Protein AF-A0A0F9TEC1-F1 (afdb_monomer_lite)

pLDDT: mean 72.27, std 19.58, range [36.38, 97.56]

Structure (mmCIF, N/CA/C/O backbone):
data_AF-A0A0F9TEC1-F1
#
_entry.id   AF-A0A0F9TEC1-F1
#
loop_
_atom_site.group_PDB
_atom_site.id
_atom_site.type_symbol
_atom_site.label_atom_id
_atom_site.label_alt_id
_atom_site.label_comp_id
_atom_site.label_asym_id
_atom_site.label_entity_id
_atom_site.label_seq_id
_atom_site.pdbx_PDB_ins_code
_atom_site.Cartn_x
_atom_site.Cartn_y
_atom_site.Cartn_z
_atom_site.occupancy
_atom_site.B_iso_or_equiv
_atom_site.auth_seq_id
_atom_site.auth_comp_id
_atom_site.auth_asym_id
_atom_site.auth_atom_id
_atom_site.pdbx_PDB_model_num
ATOM 1 N N . MET A 1 1 ? -23.995 49.122 -25.519 1.00 49.34 1 MET A N 1
ATOM 2 C CA . MET A 1 1 ? -23.149 50.301 -25.255 1.00 49.34 1 MET A CA 1
ATOM 3 C C . MET A 1 1 ? -21.705 49.803 -25.209 1.00 49.34 1 MET A C 1
ATOM 5 O O . MET A 1 1 ? -21.364 49.196 -24.213 1.00 49.34 1 MET A O 1
ATOM 9 N N . TRP A 1 2 ? -20.990 49.963 -26.340 1.00 53.22 2 TRP A N 1
ATOM 10 C CA . TRP A 1 2 ? -19.524 49.985 -26.588 1.00 53.22 2 TRP A CA 1
ATOM 11 C C . TRP A 1 2 ? -18.649 48.848 -25.986 1.00 53.22 2 TRP A C 1
ATOM 13 O O . TRP A 1 2 ? -18.764 48.531 -24.818 1.00 53.22 2 TRP A O 1
ATOM 23 N N . TYR A 1 3 ? -17.722 48.187 -26.686 1.00 55.41 3 TYR A N 1
ATOM 24 C CA . TYR A 1 3 ? -16.846 48.674 -27.750 1.00 55.41 3 TYR A CA 1
ATOM 25 C C . TYR A 1 3 ? -16.283 47.505 -28.584 1.00 55.41 3 TYR A C 1
ATOM 27 O O . TYR A 1 3 ? -15.889 46.465 -28.058 1.00 55.41 3 TYR A O 1
ATOM 35 N N . THR A 1 4 ? -16.252 47.720 -29.895 1.00 70.38 4 THR A N 1
ATOM 36 C CA . THR A 1 4 ? -15.592 46.939 -30.945 1.00 70.38 4 THR A CA 1
ATOM 37 C C . THR A 1 4 ? -14.131 47.354 -31.085 1.00 70.38 4 THR A C 1
ATOM 39 O O . THR A 1 4 ? -13.857 48.547 -31.187 1.00 70.38 4 THR A O 1
ATOM 42 N N . GLY A 1 5 ? -13.213 46.396 -31.224 1.00 59.31 5 GLY A N 1
ATOM 43 C CA . GLY A 1 5 ? -11.904 46.683 -31.814 1.00 59.31 5 GLY A CA 1
ATOM 44 C C . GLY A 1 5 ? -10.897 45.534 -31.729 1.00 59.31 5 GLY A C 1
ATOM 45 O O . GLY A 1 5 ? -10.367 45.292 -30.647 1.00 59.31 5 GLY A O 1
ATOM 46 N N . PRO A 1 6 ? -10.576 44.851 -32.844 1.00 66.81 6 PRO A N 1
ATOM 47 C CA . PRO A 1 6 ? -9.343 44.086 -32.966 1.00 66.81 6 PRO A CA 1
ATOM 48 C C . PRO A 1 6 ? -8.180 45.038 -33.288 1.00 66.81 6 PRO A C 1
ATOM 50 O O . PRO A 1 6 ? -8.132 45.651 -34.352 1.00 66.81 6 PRO A O 1
ATOM 53 N N . SER A 1 7 ? -7.240 45.165 -32.351 1.00 65.50 7 SER A N 1
ATOM 54 C CA . SER A 1 7 ? -5.970 45.867 -32.550 1.00 65.50 7 SER A CA 1
ATOM 55 C C . SER A 1 7 ? -5.019 44.970 -33.338 1.00 65.50 7 SER A C 1
ATOM 57 O O . SER A 1 7 ? -4.353 44.109 -32.766 1.00 65.50 7 SER A O 1
ATOM 59 N N . THR A 1 8 ? -4.958 45.149 -34.656 1.00 61.03 8 THR A N 1
ATOM 60 C CA . THR A 1 8 ? -3.874 44.617 -35.490 1.00 61.03 8 THR A CA 1
ATOM 61 C C . THR A 1 8 ? -2.636 45.488 -35.296 1.00 61.03 8 THR A C 1
ATOM 63 O O . THR A 1 8 ? -2.337 46.361 -36.107 1.00 61.03 8 THR A O 1
ATOM 66 N N . THR A 1 9 ? -1.935 45.284 -34.185 1.00 68.56 9 THR A N 1
ATOM 67 C CA . THR A 1 9 ? -0.589 45.828 -34.005 1.00 68.56 9 THR A CA 1
ATOM 68 C C . THR A 1 9 ? 0.363 44.884 -34.725 1.00 68.56 9 THR A C 1
ATOM 70 O O . THR A 1 9 ? 0.667 43.802 -34.229 1.00 68.56 9 THR A O 1
ATOM 73 N N . THR A 1 10 ? 0.772 45.260 -35.934 1.00 71.06 10 THR A N 1
ATOM 74 C CA . THR A 1 10 ? 1.924 44.678 -36.626 1.00 71.06 10 THR A CA 1
ATOM 75 C C . THR A 1 10 ? 3.164 44.873 -35.752 1.00 71.06 10 THR A C 1
ATOM 77 O O . THR A 1 10 ? 3.506 46.026 -35.482 1.00 71.06 10 THR A O 1
ATOM 80 N N . PRO A 1 11 ? 3.823 43.804 -35.269 1.00 66.06 11 PRO A N 1
ATOM 81 C CA . PRO A 1 11 ? 5.122 43.951 -34.636 1.00 66.06 11 PRO A CA 1
ATOM 82 C C . PRO A 1 11 ? 6.130 44.355 -35.714 1.00 66.06 11 PRO A C 1
ATOM 84 O O . PRO A 1 11 ? 6.293 43.655 -36.712 1.00 66.06 11 PRO A O 1
ATOM 87 N N . GLU A 1 12 ? 6.748 45.518 -35.516 1.00 65.38 12 GLU A N 1
ATOM 88 C CA . GLU A 1 12 ? 7.926 45.955 -36.255 1.00 65.38 12 GLU A CA 1
ATOM 89 C C . GLU A 1 12 ? 8.994 44.858 -36.236 1.00 65.38 12 GLU A C 1
ATOM 91 O O . GLU A 1 12 ? 9.186 44.162 -35.234 1.00 65.38 12 GLU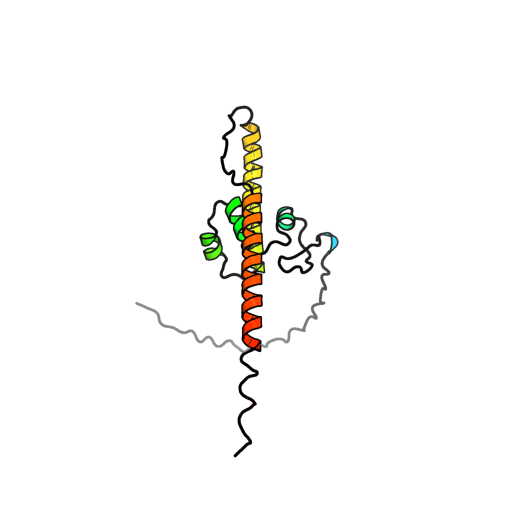 A O 1
ATOM 96 N N . GLU A 1 13 ? 9.666 44.711 -37.373 1.00 62.88 13 GLU A N 1
ATOM 97 C CA . GLU A 1 13 ? 10.762 43.785 -37.631 1.00 62.88 13 GLU A CA 1
ATOM 98 C C . GLU A 1 13 ? 11.978 44.166 -36.772 1.00 62.88 13 GLU A C 1
ATOM 100 O O . GLU A 1 13 ? 12.936 44.784 -37.225 1.00 62.88 13 GLU A O 1
ATOM 105 N N . GLY A 1 14 ? 11.920 43.827 -35.485 1.00 61.12 14 GLY A N 1
ATOM 106 C CA . GLY A 1 14 ? 13.072 43.870 -34.599 1.00 61.12 14 GLY A CA 1
ATOM 107 C C . GLY A 1 14 ? 14.045 42.771 -35.000 1.00 61.12 14 GLY A C 1
ATOM 108 O O . GLY A 1 14 ? 13.707 41.589 -34.904 1.00 61.12 14 GLY A O 1
ATOM 109 N N . GLU A 1 15 ? 15.237 43.170 -35.450 1.00 59.97 15 GLU A N 1
ATOM 110 C CA . GLU A 1 15 ? 16.384 42.297 -35.702 1.00 59.97 15 GLU A CA 1
ATOM 111 C C . GLU A 1 15 ? 16.530 41.271 -34.573 1.00 59.97 15 GLU A C 1
ATOM 113 O O . GLU A 1 15 ? 16.941 41.574 -33.449 1.00 59.97 15 GLU A O 1
ATOM 118 N N . PHE A 1 16 ? 16.170 40.028 -34.887 1.00 51.28 16 PHE A N 1
ATOM 119 C CA . PHE A 1 16 ? 16.391 38.872 -34.038 1.00 51.28 16 PHE A CA 1
ATOM 120 C C . PHE A 1 16 ? 17.897 38.598 -34.020 1.00 51.28 16 PHE A C 1
ATOM 122 O O . PHE A 1 16 ? 18.423 37.832 -34.829 1.00 51.28 16 PHE A O 1
ATOM 129 N N . LEU A 1 17 ? 18.605 39.296 -33.128 1.00 58.41 17 LEU A N 1
ATOM 130 C CA . LEU A 1 17 ? 20.000 39.034 -32.803 1.00 58.41 17 LEU A CA 1
ATOM 131 C C . LEU A 1 17 ? 20.136 37.547 -32.464 1.00 58.41 17 LEU A C 1
ATOM 133 O O . LEU A 1 17 ? 19.574 37.065 -31.480 1.00 58.41 17 LEU A O 1
ATOM 137 N N . MET A 1 18 ? 20.863 36.840 -33.329 1.00 55.72 18 MET A N 1
ATOM 138 C CA . MET A 1 18 ? 21.274 35.446 -33.195 1.00 55.72 18 MET A CA 1
ATOM 139 C C . MET A 1 18 ? 21.957 35.246 -31.840 1.00 55.72 18 MET A C 1
ATOM 141 O O . MET A 1 18 ? 23.152 35.490 -31.686 1.00 55.72 18 MET A O 1
ATOM 145 N N . ALA A 1 19 ? 21.170 34.843 -30.844 1.00 63.50 19 ALA A N 1
ATOM 146 C CA . ALA A 1 19 ? 21.665 34.478 -29.533 1.00 63.50 19 ALA A CA 1
ATOM 147 C C . ALA A 1 19 ? 22.567 33.251 -29.689 1.00 63.50 19 ALA A C 1
ATOM 149 O O . ALA A 1 19 ? 22.109 32.182 -30.095 1.00 63.50 19 ALA A O 1
ATOM 150 N N . GLU A 1 20 ? 23.852 33.431 -29.384 1.00 63.84 20 GLU A N 1
ATOM 151 C CA . GLU A 1 20 ? 24.838 32.361 -29.328 1.00 63.84 20 GLU A CA 1
ATOM 152 C C . GLU A 1 20 ? 24.302 31.207 -28.476 1.00 63.84 20 GLU A C 1
ATOM 154 O O . GLU A 1 20 ? 23.973 31.362 -27.295 1.00 63.84 20 GLU A O 1
ATOM 159 N N . GLU A 1 21 ? 24.208 30.034 -29.099 1.00 63.97 21 GLU A N 1
ATOM 160 C CA . GLU A 1 21 ? 23.803 28.788 -28.464 1.00 63.97 21 GLU A CA 1
ATOM 161 C C . GLU A 1 21 ? 24.797 28.432 -27.351 1.00 63.97 21 GLU A C 1
ATOM 163 O O . GLU A 1 21 ? 25.814 27.760 -27.550 1.00 63.97 21 GLU A O 1
ATOM 168 N N . SER A 1 22 ? 24.511 28.901 -26.137 1.00 64.12 22 SER A N 1
ATOM 169 C CA . SER A 1 22 ? 25.231 28.474 -24.946 1.00 64.12 22 SER A CA 1
ATOM 170 C C . SER A 1 22 ? 24.994 26.973 -24.745 1.00 64.12 22 SER A C 1
ATOM 172 O O . SER A 1 22 ? 23.914 26.527 -24.362 1.00 64.12 22 SER A O 1
ATOM 174 N N . LYS A 1 23 ? 26.019 26.170 -25.057 1.00 66.12 23 LYS A N 1
ATOM 175 C CA . LYS A 1 23 ? 26.040 24.720 -24.827 1.00 66.12 23 LYS A CA 1
ATOM 176 C C . LYS A 1 23 ? 25.741 24.446 -23.354 1.00 66.12 23 LYS A C 1
ATOM 178 O O . LYS A 1 23 ? 26.615 24.586 -22.494 1.00 66.12 23 LYS A O 1
ATOM 183 N N . THR A 1 24 ? 24.508 24.048 -23.056 1.00 69.00 24 THR A N 1
ATOM 184 C CA . THR A 1 24 ? 24.123 23.573 -21.732 1.00 69.00 24 THR A CA 1
ATOM 185 C C . THR A 1 24 ? 24.890 22.283 -21.467 1.00 69.00 24 THR A C 1
ATOM 187 O O . THR A 1 24 ? 24.735 21.276 -22.154 1.00 69.00 24 THR A O 1
ATOM 190 N N . LYS A 1 25 ? 25.811 22.328 -20.500 1.00 73.75 25 LYS A N 1
ATOM 191 C CA . LYS A 1 25 ? 26.546 21.139 -20.063 1.00 73.75 25 LYS A CA 1
ATOM 192 C C . LYS A 1 25 ? 25.527 20.158 -19.491 1.00 73.75 25 LYS A C 1
ATOM 194 O O . LYS A 1 25 ? 24.860 20.472 -18.508 1.00 73.75 25 LYS A O 1
ATOM 199 N N . GLU A 1 26 ? 25.396 18.996 -20.118 1.00 78.75 26 GLU A N 1
ATOM 200 C CA . GLU A 1 26 ? 24.492 17.939 -19.678 1.00 78.75 26 GLU A CA 1
ATOM 201 C C . GLU A 1 26 ? 24.935 17.435 -18.294 1.00 78.75 26 GLU A C 1
ATOM 203 O O . GLU A 1 26 ? 25.955 16.760 -18.143 1.00 78.75 26 GLU A O 1
ATOM 208 N N . VAL A 1 27 ? 24.202 17.821 -17.247 1.00 82.19 27 VAL A N 1
ATOM 209 C CA . VAL A 1 27 ? 24.493 17.388 -15.877 1.00 82.19 27 VAL A CA 1
ATOM 210 C C . VAL A 1 27 ? 23.861 16.017 -15.667 1.00 82.19 27 VAL A C 1
ATOM 212 O O . VAL A 1 27 ? 22.670 15.901 -15.382 1.00 82.19 27 VAL A O 1
ATOM 215 N N . SER A 1 28 ? 24.661 14.956 -15.779 1.00 84.94 28 SER A N 1
ATOM 216 C CA . SER A 1 28 ? 24.201 13.608 -15.445 1.00 84.94 28 SER A CA 1
ATOM 217 C C . SER A 1 28 ? 24.081 13.463 -13.921 1.00 84.94 28 SER A C 1
ATOM 219 O O . SER A 1 28 ? 25.071 13.212 -13.225 1.00 84.94 28 SER A O 1
ATOM 221 N N . ILE A 1 29 ? 22.875 13.622 -13.375 1.00 89.00 29 ILE A N 1
ATOM 222 C CA . ILE A 1 29 ? 22.609 13.372 -11.953 1.00 89.00 29 ILE A CA 1
ATOM 223 C C . ILE A 1 29 ? 22.487 11.861 -11.747 1.00 89.00 29 ILE A C 1
ATOM 225 O O . ILE A 1 29 ? 21.479 11.246 -12.094 1.00 89.00 29 ILE A O 1
ATOM 229 N N . LYS A 1 30 ? 23.525 11.246 -11.171 1.00 89.94 30 LYS A N 1
ATOM 230 C CA . LYS A 1 30 ? 23.470 9.836 -10.768 1.00 89.94 30 LYS A CA 1
ATOM 231 C C . LYS A 1 30 ? 22.611 9.709 -9.503 1.00 89.94 30 LYS A C 1
ATOM 233 O O . LYS A 1 30 ? 22.931 10.351 -8.502 1.00 89.94 30 LYS A O 1
ATOM 238 N N . PRO A 1 31 ? 21.538 8.898 -9.510 1.00 87.44 31 PRO A N 1
ATOM 239 C CA . PRO A 1 31 ? 20.722 8.701 -8.322 1.00 87.44 31 PRO A CA 1
ATOM 240 C C . PRO A 1 31 ? 21.516 7.946 -7.252 1.00 87.44 31 PRO A C 1
ATOM 242 O O . PRO A 1 31 ? 22.132 6.915 -7.525 1.00 87.44 31 PRO A O 1
ATOM 245 N N . ASP A 1 32 ? 21.467 8.441 -6.019 1.00 89.44 32 ASP A N 1
ATOM 246 C CA . ASP A 1 32 ? 22.046 7.762 -4.865 1.00 89.44 32 ASP A CA 1
ATOM 247 C C . ASP A 1 32 ? 21.196 6.534 -4.496 1.00 89.44 32 ASP A C 1
ATOM 249 O O . ASP A 1 32 ? 20.109 6.641 -3.921 1.00 89.44 32 ASP A O 1
ATOM 253 N N . LEU A 1 33 ? 21.687 5.350 -4.868 1.00 88.69 33 LEU A N 1
ATOM 254 C CA . LEU A 1 33 ? 20.991 4.078 -4.663 1.00 88.69 33 LEU A CA 1
ATOM 255 C C . LEU A 1 33 ? 21.034 3.591 -3.207 1.00 88.69 33 LEU A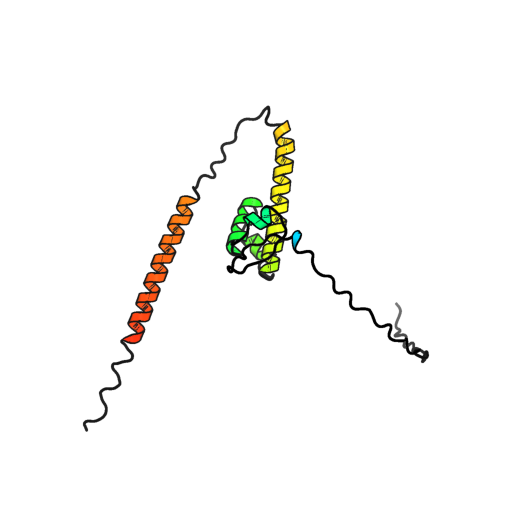 C 1
ATOM 257 O O . LEU A 1 33 ? 20.281 2.675 -2.873 1.00 88.69 33 LEU A O 1
ATOM 261 N N . SER A 1 34 ? 21.870 4.186 -2.347 1.00 89.94 34 SER A N 1
ATOM 262 C CA . SER A 1 34 ? 22.019 3.775 -0.942 1.00 89.94 34 SER A CA 1
ATOM 263 C C . SER A 1 34 ? 20.746 4.007 -0.119 1.00 89.94 34 SER A C 1
ATOM 265 O O . SER A 1 34 ? 20.454 3.262 0.813 1.00 89.94 34 SER A O 1
ATOM 267 N N . LYS A 1 35 ? 19.932 4.992 -0.516 1.00 88.12 35 LYS A N 1
ATOM 268 C CA . LYS A 1 35 ? 18.682 5.375 0.160 1.00 88.12 35 LYS A CA 1
ATOM 269 C C . LYS A 1 35 ? 17.498 4.458 -0.165 1.00 88.12 35 LYS A C 1
ATOM 271 O O . LYS A 1 35 ? 16.433 4.593 0.440 1.00 88.12 35 LYS A O 1
ATOM 276 N N . TYR A 1 36 ? 17.657 3.549 -1.129 1.00 90.69 36 TYR A N 1
ATOM 277 C CA . TYR A 1 36 ? 16.570 2.722 -1.645 1.00 90.69 36 TYR A CA 1
ATOM 278 C C . TYR A 1 36 ? 16.723 1.254 -1.264 1.00 90.69 36 TYR A C 1
ATOM 280 O O . TYR A 1 36 ? 17.732 0.605 -1.546 1.00 90.69 36 TYR A O 1
ATOM 288 N N . VAL A 1 37 ? 15.643 0.689 -0.735 1.00 91.19 37 VAL A N 1
ATOM 289 C CA . VAL A 1 37 ? 15.554 -0.729 -0.391 1.00 91.19 37 VAL A CA 1
ATOM 290 C C . VAL A 1 37 ? 15.007 -1.506 -1.584 1.00 91.19 37 VAL A C 1
ATOM 292 O O . VAL A 1 37 ? 14.125 -1.043 -2.312 1.00 91.19 37 VAL A O 1
ATOM 295 N N . SER A 1 38 ? 15.553 -2.696 -1.827 1.00 92.06 38 SER A N 1
ATOM 296 C CA . SER A 1 38 ? 15.026 -3.611 -2.837 1.00 92.06 38 SER A CA 1
ATOM 297 C C . SER A 1 38 ? 13.835 -4.398 -2.310 1.00 92.06 38 SER A C 1
ATOM 299 O O . SER A 1 38 ? 13.865 -4.911 -1.196 1.00 92.06 38 SER A O 1
ATOM 301 N N . GLY A 1 39 ? 12.861 -4.637 -3.173 1.00 89.00 39 GLY A N 1
ATOM 302 C CA . GLY A 1 39 ? 11.962 -5.772 -3.010 1.00 89.00 39 GLY A CA 1
ATOM 303 C C . GLY A 1 39 ? 11.086 -5.949 -4.225 1.00 89.00 39 GLY A C 1
ATOM 304 O O . GLY A 1 39 ? 11.590 -5.813 -5.337 1.00 89.00 39 GLY A O 1
ATOM 305 N N . VAL A 1 40 ? 9.832 -6.343 -4.036 1.00 89.44 40 VAL A N 1
ATOM 306 C CA . VAL A 1 40 ? 9.084 -7.046 -5.079 1.00 89.44 40 VAL A CA 1
ATOM 307 C C . VAL A 1 40 ? 7.760 -6.344 -5.354 1.00 89.44 40 VAL A C 1
ATOM 309 O O . VAL A 1 40 ? 6.961 -6.096 -4.455 1.00 89.44 40 VAL A O 1
ATOM 312 N N . SER A 1 41 ? 7.520 -6.015 -6.619 1.00 85.94 41 SER A N 1
ATOM 313 C CA . SER A 1 41 ? 6.219 -5.511 -7.065 1.00 85.94 41 SER A CA 1
ATOM 314 C C . SER A 1 41 ? 5.160 -6.618 -7.041 1.00 85.94 41 SER A C 1
ATOM 316 O O . SER A 1 41 ? 5.496 -7.798 -7.058 1.00 85.94 41 SER A O 1
ATOM 318 N N . GLY A 1 42 ? 3.873 -6.262 -7.095 1.00 81.31 42 GLY A N 1
ATOM 319 C CA . GLY A 1 42 ? 2.788 -7.253 -7.204 1.00 81.31 42 GLY A CA 1
ATOM 320 C C . GLY A 1 42 ? 2.877 -8.157 -8.446 1.00 81.31 42 GLY A C 1
ATOM 321 O O . GLY A 1 42 ? 2.232 -9.194 -8.503 1.00 81.31 42 GLY A O 1
ATOM 322 N N . SER A 1 43 ? 3.703 -7.796 -9.434 1.00 83.50 43 SER A N 1
ATOM 323 C CA . SER A 1 43 ? 3.998 -8.616 -10.617 1.00 83.50 43 SER A CA 1
ATOM 324 C C . SER A 1 43 ? 5.231 -9.517 -10.453 1.00 83.50 43 SER A C 1
ATOM 326 O O . SER A 1 43 ? 5.678 -10.112 -11.428 1.00 83.50 43 SER A O 1
ATOM 328 N N . GLY A 1 44 ? 5.852 -9.563 -9.271 1.00 85.88 44 GLY A N 1
ATOM 329 C CA . GLY A 1 44 ? 7.057 -10.359 -9.009 1.00 85.88 44 GLY A CA 1
ATOM 330 C C . GLY A 1 44 ? 8.371 -9.720 -9.477 1.00 85.88 44 GLY A C 1
ATOM 331 O O . GLY A 1 44 ? 9.447 -10.253 -9.214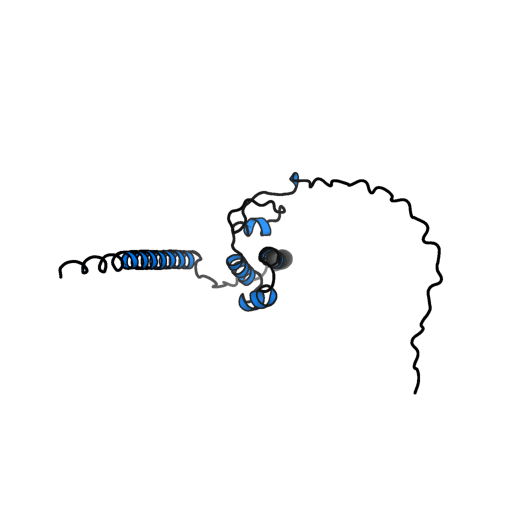 1.00 85.88 44 GLY A O 1
ATOM 332 N N . LYS A 1 45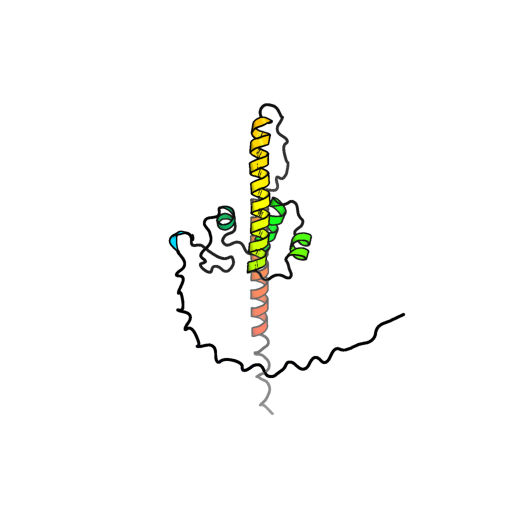 ? 8.329 -8.559 -10.145 1.00 89.00 45 LYS A N 1
ATOM 333 C CA . LYS A 1 45 ? 9.545 -7.862 -10.595 1.00 89.00 45 LYS A CA 1
ATOM 334 C C . LYS A 1 45 ? 10.244 -7.180 -9.425 1.00 89.00 45 LYS A C 1
ATOM 336 O O . LYS A 1 45 ? 9.572 -6.558 -8.597 1.00 89.00 45 LYS A O 1
ATOM 341 N N . LYS A 1 46 ? 11.580 -7.248 -9.405 1.00 91.44 46 LYS A N 1
ATOM 342 C CA . LYS A 1 46 ? 12.414 -6.519 -8.443 1.00 91.44 46 LYS A CA 1
ATOM 343 C C . LYS A 1 46 ? 12.291 -5.014 -8.682 1.00 91.44 46 LYS A C 1
ATOM 345 O O . LYS A 1 46 ? 12.469 -4.547 -9.803 1.00 91.44 46 LYS A O 1
ATOM 350 N N . THR A 1 47 ? 12.010 -4.263 -7.628 1.00 89.38 47 THR A N 1
ATOM 351 C CA . THR A 1 47 ? 11.861 -2.806 -7.653 1.00 89.38 47 THR A CA 1
ATOM 352 C C . THR A 1 47 ? 12.615 -2.175 -6.492 1.00 89.38 47 THR A C 1
ATOM 354 O O . THR A 1 47 ? 12.712 -2.758 -5.409 1.00 89.38 47 THR A O 1
ATOM 357 N N . LYS A 1 48 ? 13.135 -0.968 -6.712 1.00 91.00 48 LYS A N 1
ATOM 358 C CA . LYS A 1 48 ? 13.704 -0.117 -5.665 1.00 91.00 48 LYS A CA 1
ATOM 359 C C . LYS A 1 48 ? 12.598 0.781 -5.112 1.00 91.00 48 LYS A C 1
ATOM 361 O O . LYS A 1 48 ? 11.836 1.357 -5.881 1.00 91.00 48 LYS A O 1
ATOM 366 N N . ARG A 1 49 ? 12.494 0.871 -3.790 1.00 85.38 49 ARG A N 1
ATOM 367 C CA . ARG A 1 49 ? 11.501 1.688 -3.078 1.00 85.38 49 ARG A CA 1
ATOM 368 C C . ARG A 1 49 ? 12.172 2.467 -1.956 1.00 85.38 49 ARG A C 1
ATOM 370 O O . ARG A 1 49 ? 13.257 2.104 -1.503 1.00 85.38 49 ARG A O 1
ATOM 377 N N . SER A 1 50 ? 11.511 3.520 -1.502 1.00 85.94 50 SER A N 1
ATOM 378 C CA . SER A 1 50 ? 11.915 4.250 -0.303 1.00 85.94 50 SER A CA 1
ATOM 379 C C . SER A 1 50 ? 11.836 3.347 0.932 1.00 85.94 50 SER A C 1
ATOM 381 O O . SER A 1 50 ? 11.039 2.407 0.972 1.00 85.94 50 SER A O 1
ATOM 383 N N . ASN A 1 51 ? 12.651 3.646 1.944 1.00 85.62 51 ASN A N 1
ATOM 384 C CA . ASN A 1 51 ? 12.696 2.918 3.214 1.00 85.62 51 ASN A CA 1
ATOM 385 C C . ASN A 1 51 ? 11.504 3.267 4.139 1.00 85.62 51 ASN A C 1
ATOM 387 O O . ASN A 1 51 ? 11.682 3.648 5.289 1.00 85.62 51 ASN A O 1
ATOM 391 N N . ASP A 1 52 ? 10.288 3.207 3.596 1.00 87.50 52 ASP A N 1
ATOM 392 C CA . ASP A 1 52 ? 9.032 3.506 4.288 1.00 87.50 52 ASP A CA 1
ATOM 393 C C . ASP A 1 52 ? 8.386 2.201 4.792 1.00 87.50 52 ASP A C 1
ATOM 395 O O . ASP A 1 52 ? 8.194 1.285 3.983 1.00 87.50 52 ASP A O 1
ATOM 399 N N . PRO A 1 53 ? 8.018 2.091 6.085 1.00 89.12 53 PRO A N 1
ATOM 400 C CA . PRO A 1 53 ? 7.409 0.880 6.638 1.00 89.12 53 PRO A CA 1
ATOM 401 C C . PRO A 1 53 ? 6.091 0.511 5.949 1.00 89.12 53 PRO A C 1
ATOM 403 O O . PRO A 1 53 ? 5.819 -0.671 5.742 1.00 89.12 53 PRO A O 1
ATOM 406 N N . VAL A 1 54 ? 5.291 1.496 5.519 1.00 90.50 54 VAL A N 1
ATOM 407 C CA . VAL A 1 54 ? 4.041 1.222 4.791 1.00 90.50 54 VAL A CA 1
ATOM 408 C C . VAL A 1 54 ? 4.347 0.657 3.405 1.00 90.50 54 VAL A C 1
ATOM 410 O O . VAL A 1 54 ? 3.716 -0.307 2.977 1.00 90.50 54 VAL A O 1
ATOM 413 N N . ALA A 1 55 ? 5.346 1.206 2.709 1.00 88.88 55 ALA A N 1
ATOM 414 C CA . ALA A 1 55 ? 5.793 0.668 1.428 1.00 88.88 55 ALA A CA 1
ATOM 415 C C . ALA A 1 55 ? 6.318 -0.770 1.556 1.00 88.88 55 ALA A C 1
ATOM 417 O O . ALA A 1 55 ? 5.991 -1.593 0.705 1.00 88.88 55 ALA A O 1
ATOM 418 N N . GLN A 1 56 ? 7.066 -1.072 2.624 1.00 91.19 56 GLN A N 1
ATOM 419 C CA . GLN A 1 56 ? 7.544 -2.426 2.918 1.00 91.19 56 GLN A CA 1
ATOM 420 C C . GLN A 1 56 ? 6.396 -3.405 3.192 1.00 91.19 56 GLN A C 1
ATOM 422 O O . GLN A 1 56 ? 6.396 -4.525 2.688 1.00 91.19 56 GLN A O 1
ATOM 427 N N . ALA A 1 57 ? 5.388 -2.978 3.956 1.00 90.44 57 ALA A N 1
ATOM 428 C CA . ALA A 1 57 ? 4.226 -3.805 4.272 1.00 90.44 57 ALA A CA 1
ATOM 429 C C . ALA A 1 57 ? 3.350 -4.112 3.045 1.00 90.44 57 ALA A C 1
ATOM 431 O O . ALA A 1 57 ? 2.676 -5.138 3.013 1.00 90.44 57 ALA A O 1
ATOM 432 N N . LEU A 1 58 ? 3.352 -3.232 2.038 1.00 90.44 58 LEU A N 1
ATOM 433 C CA . LEU A 1 58 ? 2.557 -3.366 0.811 1.00 90.44 58 LEU A CA 1
ATOM 434 C C . LEU A 1 58 ? 3.320 -4.032 -0.347 1.00 90.44 58 LEU A C 1
ATOM 436 O O . LEU A 1 58 ? 2.815 -4.072 -1.476 1.00 90.44 58 LEU A O 1
ATOM 440 N N . ASP A 1 59 ? 4.527 -4.544 -0.118 1.00 90.81 59 ASP A N 1
ATOM 441 C CA . ASP A 1 59 ? 5.288 -5.247 -1.150 1.00 90.81 59 ASP A CA 1
ATOM 442 C C . ASP A 1 59 ? 4.718 -6.608 -1.504 1.00 90.81 59 ASP A C 1
ATOM 444 O O . ASP A 1 59 ? 4.249 -7.357 -0.657 1.00 90.81 59 ASP A O 1
ATOM 448 N N . GLY A 1 60 ? 4.782 -6.941 -2.790 1.00 90.19 60 GLY A N 1
ATOM 449 C CA . GLY A 1 60 ? 4.182 -8.160 -3.324 1.00 90.19 60 GLY A CA 1
ATOM 450 C C . GLY A 1 60 ? 2.656 -8.111 -3.429 1.00 90.19 60 GLY A C 1
ATOM 451 O O . GLY A 1 60 ? 2.091 -8.943 -4.129 1.00 90.19 60 GLY A O 1
ATOM 452 N N . PHE A 1 61 ? 1.986 -7.116 -2.836 1.00 91.44 61 PHE A N 1
ATOM 453 C CA . PHE A 1 61 ? 0.536 -6.970 -2.948 1.00 91.44 61 PHE A CA 1
ATOM 454 C C . PHE A 1 61 ? 0.130 -6.461 -4.335 1.00 91.44 61 PHE A C 1
ATOM 456 O O . PHE A 1 61 ? 0.689 -5.496 -4.879 1.00 91.44 61 PHE A O 1
ATOM 463 N N . THR A 1 62 ? -0.902 -7.089 -4.887 1.00 93.88 62 THR A N 1
ATOM 464 C CA . THR A 1 62 ? -1.610 -6.630 -6.082 1.00 93.88 62 THR A CA 1
ATOM 465 C C . THR A 1 62 ? -2.450 -5.392 -5.769 1.00 93.88 62 THR A C 1
ATOM 467 O O . THR A 1 62 ? -2.811 -5.129 -4.623 1.00 93.88 62 THR A O 1
ATOM 470 N N . VAL A 1 63 ? -2.806 -4.610 -6.791 1.00 93.38 63 VAL A N 1
ATOM 471 C CA . VAL A 1 63 ? -3.598 -3.380 -6.593 1.00 93.38 63 VAL A CA 1
ATOM 472 C C . VAL A 1 63 ? -4.943 -3.673 -5.924 1.00 93.38 63 VAL A C 1
ATOM 474 O O . VAL A 1 63 ? -5.359 -2.928 -5.040 1.00 93.38 63 VAL A O 1
ATOM 477 N N . ALA A 1 64 ? -5.595 -4.777 -6.295 1.00 93.12 64 ALA A N 1
ATOM 478 C CA . ALA A 1 64 ? -6.858 -5.200 -5.697 1.00 93.12 64 ALA A CA 1
ATOM 479 C C . ALA A 1 64 ? -6.724 -5.466 -4.188 1.00 93.12 64 ALA A C 1
ATOM 481 O O . ALA A 1 64 ? -7.577 -5.049 -3.407 1.00 93.12 64 ALA A O 1
ATOM 482 N N . GLU A 1 65 ? -5.630 -6.097 -3.762 1.00 94.06 65 GLU A N 1
ATOM 483 C CA . GLU A 1 65 ? -5.369 -6.331 -2.340 1.00 94.06 65 GLU A CA 1
ATOM 484 C C . GLU A 1 65 ? -5.021 -5.029 -1.611 1.00 94.06 65 GLU A C 1
ATOM 486 O O . GLU A 1 65 ? -5.473 -4.820 -0.487 1.00 94.06 65 GLU A O 1
ATOM 491 N N . VAL A 1 66 ? -4.297 -4.106 -2.258 1.00 95.06 66 VAL A N 1
ATOM 492 C CA . VAL A 1 66 ? -4.023 -2.776 -1.689 1.00 95.06 66 VAL A CA 1
ATOM 493 C C . VAL A 1 66 ? -5.324 -1.994 -1.459 1.00 95.06 66 VAL A C 1
ATOM 495 O O . VAL A 1 66 ? -5.444 -1.327 -0.434 1.00 95.06 66 VAL A O 1
ATOM 498 N N . TYR A 1 67 ? -6.330 -2.108 -2.338 1.00 95.62 67 TYR A N 1
ATOM 499 C CA . TYR A 1 67 ? -7.660 -1.527 -2.090 1.00 95.62 67 TYR A CA 1
ATOM 500 C C . TYR A 1 67 ? -8.339 -2.124 -0.854 1.00 95.62 67 TYR A C 1
ATOM 502 O O . TYR A 1 67 ? -8.937 -1.383 -0.075 1.00 95.62 67 TYR A O 1
ATOM 510 N N . ALA A 1 68 ? -8.240 -3.441 -0.655 1.00 94.00 68 ALA A N 1
ATOM 511 C CA . ALA A 1 68 ? -8.802 -4.096 0.524 1.00 94.00 68 ALA A CA 1
ATOM 512 C C . ALA A 1 68 ? -8.115 -3.617 1.813 1.00 94.00 68 ALA A C 1
ATOM 514 O O . ALA A 1 68 ? -8.794 -3.284 2.783 1.00 94.00 68 ALA A O 1
ATOM 515 N N . VAL A 1 69 ? -6.782 -3.500 1.807 1.00 93.62 69 VAL A N 1
ATOM 516 C CA . VAL A 1 69 ? -6.020 -2.959 2.945 1.00 93.62 69 VAL A CA 1
ATOM 517 C C . VAL A 1 69 ? -6.391 -1.498 3.207 1.00 93.62 69 VAL A C 1
ATOM 519 O O . VAL A 1 69 ? -6.645 -1.121 4.348 1.00 93.62 69 VAL A O 1
ATOM 522 N N . ALA A 1 70 ? -6.483 -0.676 2.159 1.00 93.81 70 ALA A N 1
ATOM 523 C CA . ALA A 1 70 ? -6.872 0.724 2.287 1.00 93.81 70 ALA A CA 1
ATOM 524 C C . ALA A 1 70 ? -8.293 0.885 2.847 1.00 93.81 70 ALA A C 1
ATOM 526 O O . ALA A 1 70 ? -8.518 1.779 3.659 1.00 93.81 70 ALA A O 1
ATOM 527 N N . CYS A 1 71 ? -9.232 0.018 2.460 1.00 93.25 71 CYS A N 1
ATOM 528 C CA . CYS A 1 71 ? -10.596 0.019 2.984 1.00 93.25 71 CYS A CA 1
ATOM 529 C C . CYS A 1 71 ? -10.617 -0.205 4.501 1.00 93.25 71 CYS A C 1
ATOM 531 O O . CYS A 1 71 ? -11.236 0.576 5.215 1.00 93.25 71 CYS A O 1
ATOM 533 N N . VAL A 1 72 ? -9.861 -1.193 4.993 1.00 92.50 72 VAL A N 1
ATOM 534 C CA . VAL A 1 72 ? -9.772 -1.498 6.433 1.00 92.50 72 VAL A CA 1
ATOM 535 C C . VAL A 1 72 ? -9.072 -0.385 7.216 1.00 92.50 72 VAL A C 1
ATOM 537 O O . VAL A 1 72 ? -9.432 -0.121 8.352 1.00 92.50 72 VAL A O 1
ATOM 540 N N . MET A 1 73 ? -8.065 0.268 6.632 1.00 91.69 73 MET A N 1
ATOM 541 C CA . MET A 1 73 ? -7.290 1.302 7.333 1.00 91.69 73 MET A CA 1
ATOM 542 C C . MET A 1 73 ? -7.944 2.685 7.324 1.00 91.69 73 MET A C 1
ATOM 544 O O . MET A 1 73 ? -7.602 3.522 8.151 1.00 91.69 73 MET A O 1
ATOM 548 N N . THR A 1 74 ? -8.811 2.973 6.352 1.00 89.38 74 THR A N 1
ATOM 549 C CA . THR A 1 74 ? -9.372 4.323 6.157 1.00 89.38 74 THR A CA 1
ATOM 550 C C . THR A 1 74 ? -10.872 4.403 6.406 1.00 89.38 74 THR A C 1
ATOM 552 O O . THR A 1 74 ? -11.414 5.502 6.315 1.00 89.38 74 THR A O 1
ATOM 555 N N . ASP A 1 75 ? -11.528 3.270 6.675 1.00 91.69 75 ASP A N 1
ATOM 556 C CA . ASP A 1 75 ? -12.985 3.130 6.804 1.00 91.69 75 ASP A CA 1
ATOM 557 C C . ASP A 1 75 ? -13.772 3.635 5.578 1.00 91.69 75 ASP A C 1
ATOM 559 O O . ASP A 1 75 ? -14.946 3.992 5.658 1.00 91.69 75 ASP A O 1
ATOM 563 N N . ILE A 1 76 ? -13.130 3.665 4.405 1.00 91.44 76 ILE A N 1
ATOM 564 C CA . ILE A 1 76 ? -13.755 4.036 3.128 1.00 91.44 76 ILE A CA 1
ATOM 565 C C . ILE A 1 76 ? -14.061 2.761 2.347 1.00 91.44 76 ILE A C 1
ATOM 567 O O . ILE A 1 76 ? -13.224 1.863 2.257 1.00 91.44 76 ILE A O 1
ATOM 571 N N . SER A 1 77 ? -15.239 2.688 1.727 1.00 95.44 77 SER A N 1
ATOM 572 C CA . SER A 1 77 ? -15.610 1.529 0.917 1.00 95.44 77 SER A CA 1
ATOM 573 C C . SER A 1 77 ? -14.684 1.358 -0.300 1.00 95.44 77 SER A C 1
ATOM 575 O O . SER A 1 77 ? -14.212 2.325 -0.907 1.00 95.44 77 SER A O 1
ATOM 577 N N . VAL A 1 78 ? -14.451 0.107 -0.713 1.00 93.62 78 VAL A N 1
ATOM 578 C CA . VAL A 1 78 ? -13.661 -0.196 -1.922 1.00 93.62 78 VAL A CA 1
ATOM 579 C C . VAL A 1 78 ? -14.278 0.449 -3.166 1.00 93.62 78 VAL A C 1
ATOM 581 O O . VAL A 1 78 ? -13.540 0.924 -4.024 1.00 93.62 78 VAL A O 1
ATOM 584 N N . ARG A 1 79 ? -15.614 0.520 -3.249 1.00 94.19 79 ARG A N 1
ATOM 585 C CA . ARG A 1 79 ? -16.324 1.136 -4.379 1.00 94.19 79 ARG A CA 1
ATOM 586 C C . ARG A 1 79 ? -16.004 2.625 -4.497 1.00 94.19 79 ARG A C 1
ATOM 588 O O . ARG A 1 79 ? -15.737 3.096 -5.598 1.00 94.19 79 ARG A O 1
ATOM 595 N N . ASP A 1 80 ? -15.960 3.345 -3.379 1.00 94.50 80 ASP A N 1
ATOM 596 C CA . ASP A 1 80 ? -15.635 4.775 -3.383 1.00 94.50 80 ASP A CA 1
ATOM 597 C C . ASP A 1 80 ? -14.168 5.014 -3.741 1.00 94.50 80 ASP A C 1
ATOM 599 O O . ASP A 1 80 ? -13.842 5.936 -4.493 1.00 94.50 80 ASP A O 1
ATOM 603 N N . LEU A 1 81 ? -13.269 4.159 -3.242 1.00 94.50 81 LEU A N 1
ATOM 604 C CA . LEU A 1 81 ? -11.855 4.210 -3.609 1.00 94.50 81 LEU A CA 1
ATOM 605 C C . LEU A 1 81 ? -11.656 3.901 -5.099 1.00 94.50 81 LEU A C 1
ATOM 607 O O . LEU A 1 81 ? -10.899 4.605 -5.763 1.00 94.50 81 LEU A O 1
ATOM 611 N N . GLN A 1 82 ? -12.356 2.908 -5.647 1.00 95.69 82 GLN A N 1
ATOM 612 C CA . GLN A 1 82 ? -12.311 2.580 -7.073 1.00 95.69 82 GLN A CA 1
ATOM 613 C C . GLN A 1 82 ? -12.943 3.670 -7.938 1.00 95.69 82 GLN A C 1
ATOM 615 O O . GLN A 1 82 ? -12.416 3.971 -9.001 1.00 95.69 82 GLN A O 1
ATOM 620 N N . SER A 1 83 ? -14.011 4.326 -7.486 1.00 97.19 83 SER A N 1
ATOM 621 C CA . SER A 1 83 ? -14.575 5.470 -8.209 1.00 97.19 83 SER A CA 1
ATOM 622 C C . SER A 1 83 ? -13.580 6.630 -8.283 1.00 97.19 83 SER A C 1
ATOM 624 O O . SER A 1 83 ? -13.487 7.301 -9.308 1.00 97.19 83 SER A O 1
ATOM 626 N N . LYS A 1 84 ? -12.813 6.862 -7.209 1.00 96.12 84 LYS A N 1
ATOM 627 C CA . LYS A 1 84 ? -11.816 7.939 -7.144 1.00 96.12 84 LYS A CA 1
ATOM 628 C C . LYS A 1 84 ? -10.526 7.619 -7.880 1.00 96.12 84 LYS A C 1
ATOM 630 O O . LYS A 1 84 ? -9.923 8.530 -8.428 1.00 96.12 84 LYS A O 1
ATOM 635 N N . TYR A 1 85 ? -10.079 6.366 -7.855 1.00 97.50 85 TYR A N 1
ATOM 636 C CA . TYR A 1 85 ? -8.741 6.001 -8.322 1.00 97.50 85 TYR A CA 1
ATOM 637 C C . TYR A 1 85 ? -8.725 5.030 -9.505 1.00 97.50 85 TYR A C 1
ATOM 639 O O . TYR A 1 85 ? -7.688 4.864 -10.139 1.00 97.50 85 TYR A O 1
ATOM 647 N N . GLY A 1 86 ? -9.854 4.414 -9.849 1.00 96.25 86 GLY A N 1
ATOM 648 C CA . GLY A 1 86 ? -9.937 3.367 -10.869 1.00 96.25 86 GLY A CA 1
ATOM 649 C C . GLY A 1 86 ? -9.578 3.832 -12.279 1.00 96.25 86 GLY A C 1
ATOM 650 O O . GLY A 1 86 ? -9.136 3.021 -13.083 1.00 96.25 86 GLY A O 1
ATOM 651 N N . HIS A 1 87 ? -9.696 5.131 -12.559 1.00 96.88 87 HIS A N 1
ATOM 652 C CA . HIS A 1 87 ? -9.301 5.728 -13.835 1.00 96.88 87 HIS A CA 1
ATOM 653 C C . HIS A 1 87 ? -7.786 5.987 -13.956 1.00 96.88 87 HIS A C 1
ATOM 655 O O . HIS A 1 87 ? -7.308 6.308 -15.041 1.00 96.88 87 HIS A O 1
ATOM 661 N N . LEU A 1 88 ? -7.013 5.880 -12.867 1.00 97.56 88 LEU A N 1
ATOM 662 C CA . LEU A 1 88 ? -5.566 6.110 -12.892 1.00 97.56 88 LEU A CA 1
ATOM 663 C C . LEU A 1 88 ? -4.794 4.855 -13.305 1.00 97.56 88 LEU A C 1
ATOM 665 O O . LEU A 1 88 ? -5.281 3.734 -13.186 1.00 97.56 88 LEU A O 1
ATOM 669 N N . ASN A 1 89 ? -3.538 5.020 -13.723 1.00 96.19 89 ASN A N 1
ATOM 670 C CA . ASN A 1 89 ? -2.668 3.871 -13.966 1.00 96.19 89 ASN A CA 1
ATOM 671 C C . ASN A 1 89 ? -2.332 3.123 -12.655 1.00 96.19 89 ASN A C 1
ATOM 673 O O . ASN A 1 89 ? -2.352 3.693 -11.565 1.00 96.19 89 ASN A O 1
ATOM 677 N N . ILE A 1 90 ? -1.984 1.837 -12.763 1.00 93.12 90 ILE A N 1
ATOM 678 C CA . ILE A 1 90 ? -1.705 0.934 -11.626 1.00 93.12 90 ILE A CA 1
ATOM 679 C C . ILE A 1 90 ? -0.649 1.515 -10.666 1.00 93.12 90 ILE A C 1
ATOM 681 O O . ILE A 1 90 ? -0.799 1.419 -9.445 1.00 93.12 90 ILE A O 1
ATOM 685 N N . GLY A 1 91 ? 0.405 2.144 -11.196 1.00 91.94 91 GLY A N 1
ATOM 686 C CA . GLY A 1 91 ? 1.457 2.762 -10.385 1.00 91.94 91 GLY A CA 1
ATOM 687 C C . GLY A 1 91 ? 0.930 3.922 -9.539 1.00 91.94 91 GLY A C 1
ATOM 688 O O . GLY A 1 91 ? 1.134 3.953 -8.325 1.00 91.94 91 GLY A O 1
ATOM 689 N N . MET A 1 92 ? 0.176 4.827 -10.162 1.00 94.56 92 MET A N 1
ATOM 690 C CA . MET A 1 92 ? -0.474 5.962 -9.508 1.00 94.56 92 MET A CA 1
ATOM 691 C C . MET A 1 92 ? -1.547 5.510 -8.517 1.00 94.56 92 MET A C 1
ATOM 693 O O . MET A 1 92 ? -1.663 6.099 -7.445 1.00 94.56 92 MET A O 1
ATOM 697 N N . GLN A 1 93 ? -2.298 4.447 -8.825 1.00 96.06 93 GLN A N 1
ATOM 698 C CA . GLN A 1 93 ? -3.258 3.856 -7.892 1.00 96.06 93 GLN A CA 1
ATOM 699 C C . GLN A 1 93 ? -2.559 3.390 -6.608 1.00 96.06 93 GLN A C 1
ATOM 701 O O . GLN A 1 93 ? -2.944 3.814 -5.519 1.00 96.06 93 GLN A O 1
ATOM 706 N N . ARG A 1 94 ? -1.484 2.590 -6.713 1.00 93.75 94 ARG A N 1
ATOM 707 C CA . ARG A 1 94 ? -0.719 2.138 -5.532 1.00 93.75 94 ARG A CA 1
ATOM 708 C C . ARG A 1 94 ? -0.126 3.309 -4.756 1.00 93.75 94 ARG A C 1
ATOM 710 O O . ARG A 1 94 ? -0.171 3.298 -3.529 1.00 93.75 94 ARG A O 1
ATOM 717 N N . MET A 1 95 ? 0.390 4.319 -5.455 1.00 94.56 95 MET A N 1
ATOM 718 C CA . MET A 1 95 ? 0.954 5.511 -4.824 1.00 94.56 95 MET A CA 1
ATOM 719 C C . MET A 1 95 ? -0.098 6.280 -4.013 1.00 94.56 95 MET A C 1
ATOM 721 O O . MET A 1 95 ? 0.127 6.575 -2.840 1.00 94.56 95 MET A O 1
ATOM 725 N N . ASN A 1 96 ? -1.267 6.551 -4.599 1.00 96.56 96 ASN A N 1
ATOM 726 C CA . ASN A 1 96 ? -2.347 7.277 -3.931 1.00 96.56 96 ASN A CA 1
ATOM 727 C C . ASN A 1 96 ? -2.935 6.500 -2.747 1.00 96.56 96 ASN A C 1
ATOM 729 O O . ASN A 1 96 ? -3.142 7.079 -1.679 1.00 96.56 96 ASN A O 1
ATOM 733 N N . LEU A 1 97 ? -3.162 5.192 -2.901 1.00 95.88 97 LEU A N 1
ATOM 734 C CA . LEU A 1 97 ? -3.627 4.337 -1.805 1.00 95.88 97 LEU A CA 1
ATOM 735 C C . LEU A 1 97 ? -2.591 4.274 -0.675 1.00 95.88 97 LEU A C 1
ATOM 737 O O . LEU A 1 97 ? -2.952 4.433 0.489 1.00 95.88 97 LEU A O 1
ATOM 741 N N . GLY A 1 98 ? -1.304 4.138 -1.010 1.00 94.94 98 GLY A N 1
ATOM 742 C CA . GLY A 1 98 ? -0.206 4.167 -0.043 1.00 94.94 98 GLY A CA 1
ATOM 743 C C . GLY A 1 98 ? -0.147 5.478 0.745 1.00 94.94 98 GLY A C 1
ATOM 744 O O . GLY A 1 98 ? -0.077 5.448 1.971 1.00 94.94 98 GLY A O 1
ATOM 745 N N . ASN A 1 99 ? -0.270 6.632 0.076 1.00 95.69 99 ASN A N 1
ATOM 746 C CA . ASN A 1 99 ? -0.350 7.941 0.741 1.00 95.69 99 ASN A CA 1
ATOM 747 C C . ASN A 1 99 ? -1.518 8.005 1.737 1.00 95.69 99 ASN A C 1
ATOM 749 O O . ASN A 1 99 ? -1.383 8.547 2.834 1.00 95.69 99 ASN A O 1
ATOM 753 N N . ARG A 1 100 ? -2.665 7.432 1.365 1.00 94.81 100 ARG A N 1
ATOM 754 C CA . ARG A 1 100 ? -3.870 7.442 2.196 1.00 94.81 100 ARG A CA 1
ATOM 755 C C . ARG A 1 100 ? -3.728 6.551 3.428 1.00 94.81 100 ARG A C 1
ATOM 757 O O . ARG A 1 100 ? -4.107 6.975 4.515 1.00 94.81 100 ARG A O 1
ATOM 764 N N . ILE A 1 101 ? -3.114 5.378 3.269 1.00 94.62 101 ILE A N 1
ATOM 765 C CA . ILE A 1 101 ? -2.772 4.478 4.379 1.00 94.62 101 ILE A CA 1
ATOM 766 C C . ILE A 1 101 ? -1.789 5.165 5.332 1.00 94.62 101 ILE A C 1
ATOM 768 O O . ILE A 1 101 ? -2.042 5.188 6.530 1.00 94.62 101 ILE A O 1
ATOM 772 N N . ARG A 1 102 ? -0.727 5.811 4.826 1.00 93.50 102 ARG A N 1
ATOM 773 C CA . ARG A 1 102 ? 0.200 6.586 5.677 1.00 93.50 102 ARG A CA 1
ATOM 774 C C . ARG A 1 102 ? -0.516 7.675 6.468 1.00 93.50 102 ARG A C 1
ATOM 776 O O . ARG A 1 102 ? -0.249 7.848 7.651 1.00 93.50 102 ARG A O 1
ATOM 783 N N . GLY A 1 103 ? -1.443 8.388 5.828 1.00 92.06 103 GLY A N 1
ATOM 784 C CA . GLY A 1 103 ? -2.259 9.399 6.495 1.00 92.06 103 GLY A CA 1
ATOM 785 C C . GLY A 1 103 ? -3.153 8.822 7.596 1.00 92.06 103 GLY A C 1
ATOM 786 O O . GLY A 1 103 ? -3.349 9.482 8.612 1.00 92.06 103 GLY A O 1
ATOM 787 N N . ALA A 1 104 ? -3.678 7.607 7.422 1.00 90.69 104 ALA A N 1
ATOM 788 C CA . ALA A 1 104 ? -4.444 6.913 8.454 1.00 90.69 104 ALA A CA 1
ATOM 789 C C . ALA A 1 104 ? -3.553 6.450 9.615 1.00 90.69 104 ALA A C 1
ATOM 791 O O . ALA A 1 104 ? -3.860 6.751 10.763 1.00 90.69 104 ALA A O 1
ATOM 792 N N . VAL A 1 105 ? -2.410 5.822 9.322 1.00 89.25 105 VAL A N 1
ATOM 793 C CA . VAL A 1 105 ? -1.435 5.384 10.338 1.00 89.25 105 VAL A CA 1
ATOM 794 C C . VAL A 1 105 ? -0.950 6.569 11.175 1.00 89.25 105 VAL A C 1
ATOM 796 O O . VAL A 1 105 ? -1.054 6.540 12.393 1.00 89.25 105 VAL A O 1
ATOM 799 N N . ALA A 1 106 ? -0.565 7.678 10.537 1.00 88.50 106 ALA A N 1
ATOM 800 C CA . ALA A 1 106 ? -0.130 8.877 11.251 1.00 88.50 106 ALA A CA 1
ATOM 801 C C . ALA A 1 106 ? -1.227 9.495 12.141 1.00 88.50 106 ALA A C 1
ATOM 803 O O . ALA A 1 106 ? -0.918 10.179 13.117 1.00 88.50 106 ALA A O 1
ATOM 804 N N . LYS A 1 107 ? -2.512 9.302 11.809 1.00 85.19 107 LYS A N 1
ATOM 805 C CA . LYS A 1 107 ? -3.629 9.721 12.671 1.00 85.19 107 LYS A CA 1
ATOM 806 C C . LYS A 1 107 ? -3.788 8.790 13.867 1.00 85.19 107 LYS A C 1
ATOM 808 O O . LYS A 1 107 ? -4.027 9.294 14.958 1.00 85.19 107 LYS A O 1
ATOM 813 N N . LEU A 1 108 ? -3.634 7.482 13.667 1.00 82.50 108 LEU A N 1
ATOM 814 C CA . LEU A 1 108 ? -3.670 6.495 14.745 1.00 82.50 108 LEU A CA 1
ATOM 815 C C . LEU A 1 108 ? -2.515 6.715 15.725 1.00 82.50 108 LEU A C 1
ATOM 817 O O . LEU A 1 108 ? -2.758 6.785 16.922 1.00 82.50 108 LEU A O 1
ATOM 821 N N . ASP A 1 109 ? -1.294 6.945 15.241 1.00 79.31 109 ASP A N 1
ATOM 822 C CA . ASP A 1 109 ? -0.128 7.192 16.101 1.00 79.31 109 ASP A CA 1
ATOM 823 C C . ASP A 1 109 ? -0.310 8.450 16.970 1.00 79.31 109 ASP A C 1
ATOM 825 O O . ASP A 1 109 ? -0.053 8.434 18.174 1.00 79.31 109 ASP A O 1
ATOM 829 N N . LYS A 1 110 ? -0.841 9.532 16.383 1.00 76.31 110 LYS A N 1
ATOM 830 C CA . LYS A 1 110 ? -1.189 10.762 17.120 1.00 76.31 110 LYS A CA 1
ATOM 831 C C . LYS A 1 110 ? -2.367 10.567 18.074 1.00 76.31 110 LYS A C 1
ATOM 833 O O . LYS A 1 110 ? -2.428 11.230 19.108 1.00 76.31 110 LYS A O 1
ATOM 838 N N . GLY A 1 111 ? -3.315 9.704 17.710 1.00 61.69 111 GLY A N 1
ATOM 839 C CA . GLY A 1 111 ? -4.411 9.279 18.576 1.00 61.69 111 GLY A CA 1
ATOM 840 C C . GLY A 1 111 ? -3.868 8.553 19.798 1.00 61.69 111 GLY A C 1
ATOM 841 O O . GLY A 1 111 ? -4.174 8.946 20.910 1.00 61.69 111 GLY A O 1
ATOM 842 N N . HIS A 1 112 ? -2.940 7.615 19.610 1.00 53.94 112 HIS A N 1
ATOM 843 C CA . HIS A 1 112 ? -2.321 6.852 20.689 1.00 53.94 112 HIS A CA 1
ATOM 844 C C . HIS A 1 112 ? -1.420 7.672 21.618 1.00 53.94 112 HIS A C 1
ATOM 846 O O . HIS A 1 112 ? -1.308 7.307 22.783 1.00 53.94 112 HIS A O 1
ATOM 852 N N . GLU A 1 113 ? -0.799 8.771 21.181 1.00 56.72 113 GLU A N 1
ATOM 853 C CA . GLU A 1 113 ? -0.146 9.697 22.125 1.00 56.72 113 GLU A CA 1
ATOM 854 C C . GLU A 1 113 ? -1.159 10.391 23.042 1.00 56.72 113 GLU A C 1
ATOM 856 O O . GLU A 1 113 ? -0.938 10.490 24.249 1.00 56.72 113 GLU A O 1
ATOM 861 N N . LYS A 1 114 ? -2.295 10.828 22.489 1.00 50.66 114 LYS A N 1
ATOM 862 C CA . LYS A 1 114 ? -3.370 11.459 23.267 1.00 50.66 114 LYS A CA 1
ATOM 863 C C . LYS A 1 114 ? -4.103 10.443 24.136 1.00 50.66 114 LYS A C 1
ATOM 865 O O . LYS A 1 114 ? -4.406 10.727 25.287 1.00 50.66 114 LYS A O 1
ATOM 870 N N . ASP A 1 115 ? -4.307 9.238 23.622 1.00 47.88 115 ASP A N 1
ATOM 871 C CA . ASP A 1 115 ? -4.963 8.153 24.330 1.00 47.88 115 ASP A CA 1
ATOM 872 C C . ASP A 1 115 ? -4.030 7.538 25.370 1.00 47.88 115 ASP A C 1
ATOM 874 O O . ASP A 1 115 ? -4.512 7.169 26.422 1.00 47.88 115 ASP A O 1
ATOM 878 N N . LYS A 1 116 ? -2.700 7.509 25.213 1.00 47.81 116 LYS A N 1
ATOM 879 C CA . LYS A 1 116 ? -1.797 7.147 26.328 1.00 47.81 116 LYS A CA 1
ATOM 880 C C . LYS A 1 116 ? -1.913 8.108 27.516 1.00 47.81 116 LYS A C 1
ATOM 882 O O . LYS A 1 116 ? -1.718 7.669 28.645 1.00 47.81 116 LYS A O 1
ATOM 887 N N . ALA A 1 117 ? -2.281 9.372 27.289 1.00 46.69 117 ALA A N 1
ATOM 888 C CA . ALA A 1 117 ? -2.607 10.308 28.366 1.00 46.69 117 ALA A CA 1
ATOM 889 C C . ALA A 1 117 ? -4.004 10.065 28.988 1.00 46.69 117 ALA A C 1
ATOM 891 O O . ALA A 1 117 ? -4.243 10.482 30.117 1.00 46.69 117 ALA A O 1
ATOM 892 N N . VAL A 1 118 ? -4.913 9.365 28.296 1.00 46.66 118 VAL A N 1
ATOM 893 C CA . VAL A 1 118 ? -6.309 9.111 28.727 1.00 46.66 118 VAL A CA 1
ATOM 894 C C . VAL A 1 118 ? -6.542 7.654 29.191 1.00 46.66 118 VAL A C 1
ATOM 896 O O . VAL A 1 118 ? -7.410 7.381 30.018 1.00 46.66 118 VAL A O 1
ATOM 899 N N . VAL A 1 119 ? -5.720 6.700 28.747 1.00 41.56 119 VAL A N 1
ATOM 900 C CA . VAL A 1 119 ? -5.789 5.243 28.997 1.00 41.56 119 VAL A CA 1
ATOM 901 C C . VAL A 1 119 ? -5.225 4.856 30.377 1.00 41.56 119 VAL A C 1
ATOM 903 O O . VAL A 1 119 ? -5.173 3.682 30.726 1.00 41.56 119 VAL A O 1
ATOM 906 N N . ALA A 1 120 ? -4.915 5.830 31.238 1.00 49.41 120 ALA A N 1
ATOM 907 C CA . ALA A 1 120 ? -4.878 5.593 32.684 1.00 49.41 120 ALA A CA 1
ATOM 908 C C . ALA A 1 120 ? -6.290 5.419 33.294 1.00 49.41 120 ALA A C 1
ATOM 910 O O . ALA A 1 120 ? -6.394 5.067 34.466 1.00 49.41 120 ALA A O 1
ATOM 911 N N . GLY A 1 12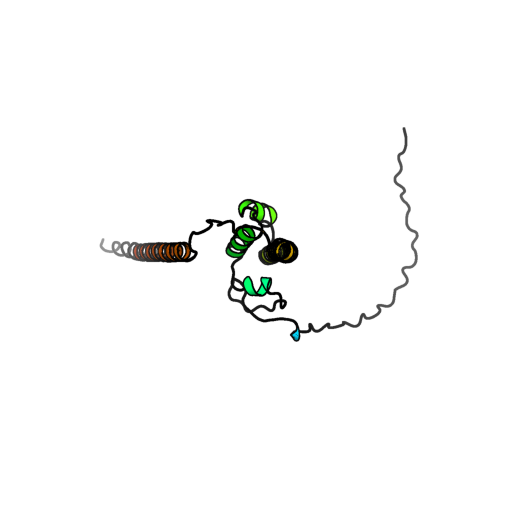1 ? -7.373 5.654 32.534 1.00 46.00 121 GLY A N 1
ATOM 912 C CA . GLY A 1 121 ? -8.712 5.763 33.118 1.00 46.00 121 GLY A CA 1
ATOM 913 C C . GLY A 1 121 ? -9.913 5.252 32.320 1.00 46.00 121 GLY A C 1
ATOM 914 O O . GLY A 1 121 ? -11.020 5.619 32.707 1.00 46.00 121 GLY A O 1
ATOM 915 N N . LEU A 1 122 ? -9.790 4.434 31.261 1.00 36.38 122 LEU A N 1
ATOM 916 C CA . LEU A 1 122 ? -10.993 3.921 30.573 1.00 36.38 122 LEU A CA 1
ATOM 917 C C . LEU A 1 122 ? -11.014 2.414 30.242 1.00 36.38 122 LEU A C 1
ATOM 919 O O . LEU A 1 122 ? -9.992 1.842 29.857 1.00 36.38 122 LEU A O 1
ATOM 923 N N . PRO A 1 123 ? -12.198 1.771 30.378 1.00 47.53 123 PRO A N 1
ATOM 924 C CA . PRO A 1 123 ? -12.384 0.334 30.224 1.00 47.53 123 PRO A CA 1
ATOM 925 C C . PRO A 1 123 ? -12.345 -0.118 28.760 1.00 47.53 123 PRO A C 1
ATOM 927 O O . PRO A 1 123 ? -12.814 0.551 27.840 1.00 47.53 123 PRO A O 1
ATOM 930 N N . THR A 1 124 ? -11.798 -1.314 28.571 1.00 40.91 124 THR A N 1
ATOM 931 C CA . THR A 1 124 ? -11.567 -1.989 27.293 1.00 40.91 124 THR A CA 1
ATOM 932 C C . THR A 1 124 ? -12.866 -2.262 26.529 1.00 40.91 124 THR A C 1
ATOM 934 O O . THR A 1 124 ? -13.644 -3.154 26.868 1.00 40.91 124 THR A O 1
ATOM 937 N N . LEU A 1 125 ? -13.085 -1.536 25.430 1.00 37.62 125 LEU A N 1
ATOM 938 C CA . LEU A 1 125 ? -14.134 -1.871 24.469 1.00 37.62 125 LEU A CA 1
ATOM 939 C C . LEU A 1 125 ? -13.690 -3.069 23.620 1.00 37.62 125 LEU A C 1
ATOM 941 O O . LEU A 1 125 ? -12.776 -2.988 22.800 1.00 37.62 125 LEU A O 1
ATOM 945 N N . LYS A 1 126 ? -14.361 -4.205 23.829 1.00 40.34 126 LYS A N 1
ATOM 946 C CA . LYS A 1 126 ? -14.232 -5.419 23.016 1.00 40.34 126 LYS A CA 1
ATOM 947 C C . LYS A 1 126 ? -14.820 -5.163 21.625 1.00 40.34 126 LYS A C 1
ATOM 949 O O . LYS A 1 126 ? -16.017 -5.332 21.414 1.00 40.34 126 LYS A O 1
ATOM 954 N N . ILE A 1 127 ? -13.978 -4.783 20.669 1.00 39.91 127 ILE A N 1
ATOM 955 C CA . ILE A 1 127 ? -14.356 -4.745 19.253 1.00 39.91 127 ILE A CA 1
ATOM 956 C C . ILE A 1 127 ? -14.410 -6.190 18.746 1.00 39.91 127 ILE A C 1
ATOM 958 O O . ILE A 1 127 ? -13.389 -6.839 18.525 1.00 39.91 127 ILE A O 1
ATOM 962 N N . SER A 1 128 ? -15.621 -6.709 18.564 1.00 43.59 128 SER A N 1
ATOM 963 C CA . SER A 1 128 ? -15.908 -8.035 18.014 1.00 43.59 128 SER A CA 1
ATOM 964 C C . SER A 1 128 ? -15.771 -8.074 16.485 1.00 43.59 128 SER A C 1
ATOM 966 O O . SER A 1 128 ? -16.622 -8.606 15.782 1.00 43.59 128 SER A O 1
ATOM 968 N N . CYS A 1 129 ? -14.660 -7.585 15.933 1.00 38.06 129 CYS A N 1
ATOM 969 C CA . CYS A 1 129 ? -14.296 -7.850 14.535 1.00 38.06 129 CYS A CA 1
ATOM 970 C C . CYS A 1 129 ? -13.464 -9.138 14.434 1.00 38.06 129 CYS A C 1
ATOM 972 O O . CYS A 1 129 ? -12.402 -9.185 13.821 1.00 38.06 129 CYS A O 1
ATOM 974 N N . ALA A 1 130 ? -13.954 -10.211 15.056 1.00 44.75 130 ALA A N 1
ATOM 975 C CA . ALA A 1 130 ? -13.388 -11.544 14.938 1.00 44.75 130 ALA A CA 1
ATOM 976 C C . ALA A 1 130 ? -14.133 -12.315 13.845 1.00 44.75 130 ALA A C 1
ATOM 978 O O . ALA A 1 130 ? -15.079 -13.056 14.103 1.00 44.75 130 ALA A O 1
ATOM 979 N N . LYS A 1 131 ? -13.666 -12.190 12.602 1.00 49.09 131 LYS A N 1
ATOM 980 C CA . LYS A 1 131 ? -13.665 -13.355 11.712 1.00 49.09 131 LYS A CA 1
ATOM 981 C C . LYS A 1 131 ? -12.212 -13.643 11.351 1.00 49.09 131 LYS A C 1
ATOM 983 O O . LYS A 1 131 ? -11.584 -12.817 10.689 1.00 49.09 131 LYS A O 1
ATOM 988 N N . PRO A 1 132 ? -11.646 -14.759 11.841 1.00 47.62 132 PRO A N 1
ATOM 989 C CA . PRO A 1 132 ? -10.224 -15.024 11.745 1.00 47.62 132 PRO A CA 1
ATOM 990 C C . PRO A 1 132 ? -9.816 -15.134 10.278 1.00 47.62 132 PRO A C 1
ATOM 992 O O . PRO A 1 132 ? -10.408 -15.872 9.486 1.00 47.62 132 PRO A O 1
ATOM 995 N N . ARG A 1 133 ? -8.765 -14.386 9.946 1.00 53.59 133 ARG A N 1
ATOM 996 C CA . ARG A 1 133 ? -8.077 -14.297 8.650 1.00 53.59 133 ARG A CA 1
ATOM 997 C C . ARG A 1 133 ? -7.799 -15.674 8.018 1.00 53.59 133 ARG A C 1
ATOM 999 O O . ARG A 1 133 ? -7.793 -15.806 6.799 1.00 53.59 133 ARG A O 1
ATOM 1006 N N . GLU A 1 134 ? -7.670 -16.715 8.840 1.00 47.81 134 GLU A N 1
ATOM 1007 C CA . GLU A 1 134 ? -7.516 -18.114 8.424 1.00 47.81 134 GLU A CA 1
ATOM 1008 C C . GLU A 1 134 ? -8.698 -18.691 7.628 1.00 47.81 134 GLU A C 1
ATOM 1010 O O . GLU A 1 134 ? -8.485 -19.449 6.681 1.00 47.81 134 GLU A O 1
ATOM 1015 N N . ALA A 1 135 ? -9.944 -18.350 7.972 1.00 52.19 135 ALA A N 1
ATOM 1016 C CA . ALA A 1 135 ? -11.122 -18.934 7.321 1.00 52.19 135 ALA A CA 1
ATOM 1017 C C . ALA A 1 135 ? -11.325 -18.400 5.891 1.00 52.19 135 ALA A C 1
ATOM 1019 O O . ALA A 1 135 ? -11.847 -19.100 5.020 1.00 52.19 135 ALA A O 1
ATOM 1020 N N . VAL A 1 136 ? -10.883 -17.165 5.635 1.00 53.25 136 VAL A N 1
ATOM 1021 C CA . VAL A 1 136 ? -10.969 -16.528 4.313 1.00 53.25 136 VAL A CA 1
ATOM 1022 C C . VAL A 1 136 ? -9.910 -17.099 3.368 1.00 53.25 136 VAL A C 1
ATOM 1024 O O . VAL A 1 136 ? -10.222 -17.401 2.216 1.00 53.25 136 VAL A O 1
ATOM 1027 N N . ILE A 1 137 ? -8.690 -17.339 3.865 1.00 55.59 137 ILE A N 1
ATOM 1028 C CA . ILE A 1 137 ? -7.601 -17.934 3.075 1.00 55.59 137 ILE A CA 1
ATOM 1029 C C . ILE A 1 137 ? -7.961 -19.370 2.656 1.00 55.59 137 ILE A C 1
ATOM 1031 O O . ILE A 1 137 ? -7.823 -19.714 1.483 1.00 55.59 137 ILE A O 1
ATOM 1035 N N . LYS A 1 138 ? -8.519 -20.187 3.564 1.00 58.12 138 LYS A N 1
ATOM 1036 C CA . LYS A 1 138 ? -8.923 -21.574 3.254 1.00 58.12 138 LYS A CA 1
ATOM 1037 C C . LYS A 1 138 ? -10.010 -21.641 2.164 1.00 58.12 138 LYS A C 1
ATOM 1039 O O . LYS A 1 138 ? -9.873 -22.416 1.222 1.00 58.12 138 LYS A O 1
ATOM 1044 N N . ARG A 1 139 ? -11.021 -20.758 2.203 1.00 54.28 139 ARG A N 1
ATOM 1045 C CA . ARG A 1 139 ? -12.072 -20.692 1.159 1.00 54.28 139 ARG A CA 1
ATOM 1046 C C . ARG A 1 139 ? -11.565 -20.207 -0.205 1.00 54.28 139 ARG A C 1
ATOM 1048 O O . ARG A 1 139 ? -12.126 -20.599 -1.228 1.00 54.28 139 ARG A O 1
ATOM 1055 N N . GLY A 1 140 ? -10.535 -19.359 -0.241 1.00 53.16 140 GLY A N 1
ATOM 1056 C CA . GLY A 1 140 ? -9.940 -18.875 -1.493 1.00 53.16 140 GLY A CA 1
ATOM 1057 C C . GLY A 1 140 ? -9.175 -19.965 -2.248 1.00 53.16 140 GLY A C 1
ATOM 1058 O O . GLY A 1 140 ? -9.338 -20.117 -3.459 1.00 53.16 140 GLY A O 1
ATOM 1059 N N . VAL A 1 141 ? -8.395 -20.775 -1.527 1.00 57.53 141 VAL A N 1
ATOM 1060 C CA . VAL A 1 141 ? -7.571 -21.844 -2.119 1.00 57.53 141 VAL A CA 1
ATOM 1061 C C . VAL A 1 141 ? -8.432 -22.988 -2.677 1.00 57.53 141 VAL A C 1
ATOM 1063 O O . VAL A 1 141 ? -8.115 -23.549 -3.726 1.00 57.53 141 VAL A O 1
ATOM 1066 N N . GLU A 1 142 ? -9.559 -23.301 -2.037 1.00 55.88 142 GLU A N 1
ATOM 1067 C CA . GLU A 1 142 ? -10.466 -24.371 -2.477 1.00 55.88 142 GLU A CA 1
ATOM 1068 C C . GLU A 1 142 ? -11.243 -24.003 -3.757 1.00 55.88 142 GLU A C 1
ATOM 1070 O O . GLU A 1 142 ? -11.384 -24.816 -4.676 1.00 55.88 142 GLU A O 1
ATOM 1075 N N . LYS A 1 143 ? -11.663 -22.735 -3.885 1.00 56.56 143 LYS A N 1
ATOM 1076 C CA . LYS A 1 143 ? -12.290 -22.221 -5.115 1.00 56.56 143 LYS A CA 1
ATOM 1077 C C . LYS A 1 143 ? -11.309 -22.144 -6.290 1.00 56.56 143 LYS A C 1
ATOM 1079 O O . LYS A 1 143 ? -11.701 -22.412 -7.421 1.00 56.56 143 LYS A O 1
ATOM 1084 N N . ALA A 1 144 ? -10.030 -21.855 -6.047 1.00 52.03 144 ALA A N 1
ATOM 1085 C CA . ALA A 1 144 ? -9.018 -21.857 -7.106 1.00 52.03 144 ALA A CA 1
ATOM 1086 C C . ALA A 1 144 ? -8.766 -23.267 -7.683 1.00 52.03 144 ALA A C 1
ATOM 1088 O O . ALA A 1 144 ? -8.573 -23.421 -8.890 1.00 52.03 144 ALA A O 1
ATOM 1089 N N . ARG A 1 145 ? -8.827 -24.314 -6.847 1.00 58.16 145 ARG A N 1
ATOM 1090 C CA . ARG A 1 145 ? -8.619 -25.706 -7.287 1.00 58.16 145 ARG A CA 1
ATOM 1091 C C . ARG A 1 145 ? -9.767 -26.253 -8.139 1.00 58.16 145 ARG A C 1
ATOM 1093 O O . ARG A 1 145 ? -9.515 -26.973 -9.102 1.00 58.16 145 ARG A O 1
ATOM 1100 N N . THR A 1 146 ? -11.013 -25.889 -7.841 1.00 58.19 146 THR A N 1
ATOM 1101 C CA . THR A 1 146 ? -12.180 -26.354 -8.618 1.00 58.19 146 THR A CA 1
ATOM 1102 C C . THR A 1 146 ? -12.268 -25.695 -9.997 1.00 58.19 146 THR A C 1
ATOM 1104 O O . THR A 1 146 ? -12.585 -26.369 -10.976 1.00 58.19 146 THR A O 1
ATOM 1107 N N . VAL A 1 147 ? -11.889 -24.418 -10.115 1.00 57.53 147 VAL A N 1
ATOM 1108 C CA . VAL A 1 147 ? -11.835 -23.716 -11.412 1.00 57.53 147 VAL A CA 1
ATOM 1109 C C . VAL A 1 147 ? -10.698 -24.247 -12.294 1.00 57.53 147 VAL A C 1
ATOM 1111 O O . VAL A 1 147 ? -10.888 -24.426 -13.497 1.00 57.53 147 VAL A O 1
ATOM 1114 N N . ALA A 1 148 ? -9.540 -24.580 -11.712 1.00 55.94 148 ALA A N 1
ATOM 1115 C CA . ALA A 1 148 ? -8.448 -25.217 -12.450 1.00 55.94 148 ALA A CA 1
ATOM 1116 C C . ALA A 1 148 ? -8.834 -26.619 -12.965 1.00 55.94 148 ALA A C 1
ATOM 1118 O O . ALA A 1 148 ? -8.559 -26.948 -14.118 1.00 55.94 148 ALA A O 1
ATOM 1119 N N . ALA A 1 149 ? -9.543 -27.420 -12.161 1.00 57.16 149 ALA A N 1
ATOM 1120 C CA . ALA A 1 149 ? -10.013 -28.746 -12.570 1.00 57.16 149 ALA A CA 1
ATOM 1121 C C . ALA A 1 149 ? -11.111 -28.701 -13.656 1.00 57.16 149 ALA A C 1
ATOM 1123 O O . ALA A 1 149 ? -11.161 -29.584 -14.514 1.00 57.16 149 ALA A O 1
ATOM 1124 N N . ALA A 1 150 ? -11.967 -27.672 -13.659 1.00 57.66 150 ALA A N 1
ATOM 1125 C CA . ALA A 1 150 ? -12.983 -27.484 -14.697 1.00 57.66 150 ALA A CA 1
ATOM 1126 C C . ALA A 1 150 ? -12.370 -27.116 -16.061 1.00 57.66 150 ALA A C 1
ATOM 1128 O O . ALA A 1 150 ? -12.856 -27.573 -17.094 1.00 57.66 150 ALA A O 1
ATOM 1129 N N . LYS A 1 151 ? -11.267 -26.356 -16.073 1.00 57.84 151 LYS A N 1
ATOM 1130 C CA . LYS A 1 151 ? -10.584 -25.971 -17.317 1.00 57.84 151 LYS A CA 1
ATOM 1131 C C . LYS A 1 151 ? -9.887 -27.157 -17.997 1.00 57.84 151 LYS A C 1
ATOM 1133 O O . LYS A 1 151 ? -10.050 -27.350 -19.194 1.00 57.84 151 LYS A O 1
ATOM 1138 N N . VAL A 1 152 ? -9.241 -28.039 -17.229 1.00 59.47 152 VAL A N 1
ATOM 1139 C CA . VAL A 1 152 ? -8.565 -29.236 -17.777 1.00 59.47 152 VAL A CA 1
ATOM 1140 C C . VAL A 1 152 ? -9.550 -30.233 -18.416 1.00 59.47 152 VAL A C 1
ATOM 1142 O O . VAL A 1 152 ? -9.204 -30.907 -19.385 1.00 59.47 152 VAL A O 1
ATOM 1145 N N . LYS A 1 153 ? -10.802 -30.308 -17.938 1.00 54.53 153 LYS A N 1
ATOM 1146 C CA . LYS A 1 153 ? -11.839 -31.169 -18.545 1.00 54.53 153 LYS A CA 1
ATOM 1147 C C . LYS A 1 153 ? -12.473 -30.576 -19.810 1.00 54.53 153 LYS A C 1
ATOM 1149 O O . LYS A 1 153 ? -12.974 -31.340 -20.631 1.00 54.53 153 LYS A O 1
ATOM 1154 N N . ALA A 1 154 ? -12.434 -29.255 -19.990 1.00 53.41 154 ALA A N 1
ATOM 1155 C CA . ALA A 1 154 ? -12.893 -28.611 -21.221 1.00 53.41 154 ALA A CA 1
ATOM 1156 C C . ALA A 1 154 ? -11.884 -28.804 -22.369 1.00 53.41 154 ALA A C 1
ATOM 1158 O O . ALA A 1 154 ? -12.279 -29.145 -23.483 1.00 53.41 154 ALA A O 1
ATOM 1159 N N . ASP A 1 155 ? -10.582 -28.708 -22.083 1.00 52.22 155 ASP A N 1
ATOM 1160 C CA . ASP A 1 155 ? -9.524 -28.889 -23.089 1.00 52.22 155 ASP A CA 1
ATOM 1161 C C . ASP A 1 155 ? -9.321 -30.357 -23.529 1.00 52.22 155 ASP A C 1
ATOM 1163 O O . ASP A 1 155 ? -8.823 -30.615 -24.626 1.00 52.22 155 ASP A O 1
ATOM 1167 N N . ALA A 1 156 ? -9.749 -31.340 -22.727 1.00 51.81 156 ALA A N 1
ATOM 1168 C CA . ALA A 1 156 ? -9.705 -32.756 -23.111 1.00 51.81 156 ALA A CA 1
ATOM 1169 C C . ALA A 1 156 ? -10.832 -33.163 -24.083 1.00 51.81 156 ALA A C 1
ATOM 1171 O O . ALA A 1 156 ? -10.642 -34.078 -24.884 1.00 51.81 156 ALA A O 1
ATOM 1172 N N . LYS A 1 157 ? -11.987 -32.480 -24.060 1.00 51.12 157 LYS A N 1
ATOM 1173 C CA . LYS A 1 157 ? -13.115 -32.792 -24.957 1.00 51.12 157 LYS A CA 1
ATOM 1174 C C . LYS A 1 157 ? -12.928 -32.195 -26.359 1.00 51.12 157 LYS A C 1
ATOM 1176 O O . LYS A 1 157 ? -13.308 -32.821 -27.338 1.00 51.12 157 LYS A O 1
ATOM 1181 N N . ALA A 1 158 ? -12.215 -31.073 -26.479 1.00 52.72 158 ALA A N 1
ATOM 1182 C CA . ALA A 1 158 ? -11.942 -30.421 -27.764 1.00 52.72 158 ALA A CA 1
ATOM 1183 C C . ALA A 1 158 ? -10.950 -31.171 -28.686 1.00 52.72 158 ALA A C 1
ATOM 1185 O O . ALA A 1 158 ? -10.795 -30.795 -29.844 1.00 52.72 158 ALA A O 1
ATOM 1186 N N . LYS A 1 159 ? -10.270 -32.229 -28.212 1.00 52.78 159 LYS A N 1
ATOM 1187 C CA . LYS A 1 159 ? -9.329 -33.024 -29.032 1.00 52.78 159 LYS A CA 1
ATOM 1188 C C . LYS A 1 159 ? -9.895 -34.341 -29.573 1.00 52.78 159 LYS A C 1
ATOM 1190 O O . LYS A 1 159 ? -9.214 -34.983 -30.370 1.00 52.78 159 LYS A O 1
ATOM 1195 N N . VAL A 1 160 ? -11.101 -34.750 -29.173 1.00 51.22 160 VAL A N 1
ATOM 1196 C CA . VAL A 1 160 ? -11.715 -36.006 -29.653 1.00 51.22 160 VAL A CA 1
ATOM 1197 C C . VAL A 1 160 ? -12.610 -35.764 -30.874 1.00 51.22 160 VAL A C 1
ATOM 1199 O O . VAL A 1 160 ? -12.625 -36.592 -31.779 1.00 51.22 160 VAL A O 1
ATOM 1202 N N . ASP A 1 161 ? -13.234 -34.590 -30.986 1.00 49.72 161 ASP A N 1
ATOM 1203 C CA . ASP A 1 161 ? -14.160 -34.280 -32.089 1.00 49.72 161 ASP A CA 1
ATOM 1204 C C . ASP A 1 161 ? -13.466 -33.873 -33.409 1.00 49.72 161 ASP A C 1
ATOM 1206 O O . ASP A 1 161 ? -14.119 -33.735 -34.436 1.00 49.72 161 ASP A O 1
ATOM 1210 N N . ALA A 1 162 ? -12.134 -33.733 -33.435 1.00 49.34 162 ALA A N 1
ATOM 1211 C CA . ALA A 1 162 ? -11.382 -33.388 -34.651 1.00 49.34 162 ALA A CA 1
ATOM 1212 C C . ALA A 1 162 ? -10.861 -34.605 -35.449 1.00 49.34 162 ALA A C 1
ATOM 1214 O O . ALA A 1 162 ? -10.156 -34.423 -36.442 1.00 49.34 162 ALA A O 1
ATOM 1215 N N . LYS A 1 163 ? -11.145 -35.849 -35.024 1.00 47.31 163 LYS A N 1
ATOM 1216 C CA . LYS A 1 163 ? -10.555 -37.061 -35.636 1.00 47.31 163 LYS A CA 1
ATOM 1217 C C . LYS A 1 163 ? -11.546 -37.984 -36.362 1.00 47.31 163 LYS A C 1
ATOM 1219 O O . LYS A 1 163 ? -11.110 -39.004 -36.887 1.00 47.31 163 LYS A O 1
ATOM 1224 N N . THR A 1 164 ? -12.829 -37.629 -36.455 1.00 45.38 164 THR A N 1
ATOM 1225 C CA . THR A 1 164 ? -13.878 -38.532 -36.981 1.00 45.38 164 THR A CA 1
ATOM 1226 C C . THR A 1 164 ? -14.410 -38.185 -38.378 1.00 45.38 164 THR A C 1
ATOM 1228 O O . THR A 1 164 ? -15.231 -38.933 -38.891 1.00 45.38 164 THR A O 1
ATOM 1231 N N . ASP A 1 165 ? -13.912 -37.133 -39.041 1.00 50.84 165 ASP A N 1
ATOM 1232 C CA . ASP A 1 165 ? -14.405 -36.721 -40.375 1.00 50.84 165 ASP A CA 1
ATOM 1233 C C . ASP A 1 165 ? -13.460 -37.024 -41.552 1.00 50.84 165 ASP A C 1
ATOM 1235 O O . ASP A 1 165 ? -13.752 -36.684 -42.695 1.00 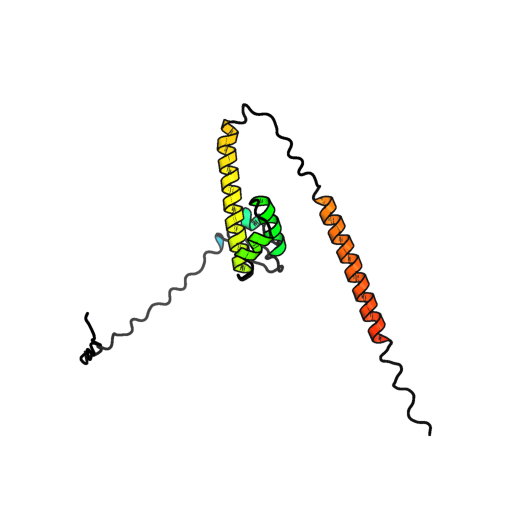50.84 165 ASP A O 1
ATOM 1239 N N . LYS A 1 166 ? -12.329 -37.710 -41.331 1.00 51.69 166 LYS A N 1
ATOM 1240 C CA . LYS A 1 166 ? -11.342 -37.982 -42.400 1.00 51.69 166 LYS A CA 1
ATOM 1241 C C . LYS A 1 166 ? -11.329 -39.426 -42.921 1.00 51.69 166 LYS A C 1
ATOM 1243 O O . LYS A 1 166 ? -10.292 -39.898 -43.374 1.00 51.69 166 LYS A O 1
ATOM 1248 N N . GLY A 1 167 ? -12.455 -40.137 -42.829 1.00 50.31 167 GLY A N 1
ATOM 1249 C CA . GLY A 1 167 ? -12.530 -41.573 -43.134 1.00 50.31 167 GLY A CA 1
ATOM 1250 C C . GLY A 1 167 ? -13.756 -42.020 -43.927 1.00 50.31 167 GLY A C 1
ATOM 1251 O O . GLY A 1 167 ? -14.202 -43.146 -43.733 1.00 50.31 167 GLY A O 1
ATOM 1252 N N . LYS A 1 168 ? -14.346 -41.167 -44.775 1.00 49.88 168 LYS A N 1
ATOM 1253 C CA . LYS A 1 168 ? -15.446 -41.597 -45.656 1.00 49.88 168 LYS A CA 1
ATOM 1254 C C . LYS A 1 168 ? -15.503 -40.824 -46.976 1.00 49.88 168 LYS A C 1
ATOM 1256 O O . LYS A 1 168 ? -16.511 -40.213 -47.302 1.00 49.88 168 LYS A O 1
ATOM 1261 N N . ALA A 1 169 ? -14.415 -40.852 -47.733 1.00 51.50 169 ALA A N 1
ATOM 1262 C CA . ALA A 1 169 ? -14.430 -40.518 -49.154 1.00 51.50 169 ALA A CA 1
ATOM 1263 C C . ALA A 1 169 ? -13.282 -41.273 -49.833 1.00 51.50 169 ALA A C 1
ATOM 1265 O O . ALA A 1 169 ? -12.146 -40.842 -49.715 1.00 51.50 169 ALA A O 1
ATOM 1266 N N . GLU A 1 170 ? -13.599 -42.437 -50.409 1.00 48.59 170 GLU A N 1
ATOM 1267 C CA . GLU A 1 170 ? -12.928 -43.135 -51.531 1.00 48.59 170 GLU A CA 1
ATOM 1268 C C . GLU A 1 170 ? -13.216 -44.642 -51.438 1.00 48.59 170 GLU A C 1
ATOM 1270 O O . GLU A 1 170 ? -12.376 -45.459 -51.077 1.00 48.59 170 GLU A O 1
ATOM 1275 N N . ALA A 1 171 ? -14.470 -44.997 -51.708 1.00 46.62 171 ALA A N 1
ATOM 1276 C CA . ALA A 1 171 ? -14.871 -46.329 -52.153 1.00 46.62 171 ALA A CA 1
ATOM 1277 C C . ALA A 1 171 ? -16.235 -46.187 -52.841 1.00 46.62 171 ALA A C 1
ATOM 1279 O O . ALA A 1 171 ? -17.269 -46.531 -52.269 1.00 46.62 171 ALA A O 1
ATOM 1280 N N . ALA A 1 172 ? -16.229 -45.570 -54.021 1.00 46.00 172 ALA A N 1
ATOM 1281 C CA . ALA A 1 172 ? -17.290 -45.646 -55.020 1.00 46.00 172 ALA A CA 1
ATOM 1282 C C . ALA A 1 172 ? -16.698 -45.250 -56.373 1.00 46.00 172 ALA A C 1
ATOM 1284 O O . ALA A 1 172 ? -16.034 -44.189 -56.408 1.00 46.00 172 ALA A O 1
#

Radius of gyration: 31.65 Å; chains: 1; bounding box: 50×97×88 Å

Secondary structure (DSSP, 8-state):
---------PPP--------------------GGGEEEEE-TTS-EEEEES-HHHHHTTT--HHHHHHHHHHHH---HHHHHHHHTTS-HHHHHHHHHHHHHHHHHHHHHHHHHHHHHTTS-----------HHHHHHHHHHHHHHHHHHHHHHHHHTTTTTSSSSS-SS--

Sequence (172 aa):
MWYTGPSTTTPEEGEFLMAEESKTKEVSIKPDLSKYVSGVSGSGKKTKRSNDPVAQALDGFTVAEVYAVACVMTDISVRDLQSKYGHLNIGMQRMNLGNRIRGAVAKLDKGHEKDKAVVAGLPTLKISCAKPREAVIKRGVEKARTVAAAKVKADAKAKVDAKTDKGKAEAA

Organism: NCBI:txid412755

Foldseek 3Di:
DDDDDDDPPDDPPDPPPPDPPPPDDPDPDDDDLVQWDWDADLVRDIDTDGPDPLVVVCHVPFLVVLLVVLCVLQVDDSVVLCVVDVPDDRVVSSVVSSVSSVVSVVVVVVVVVVVVVVVVDDDDDPPPPDPDPVVVVVVVVVVVVVVVVVVVVVVVVVVPVVPPPPPPPDDD